Protein AF-A0A4Q3DW63-F1 (afdb_monomer)

Secondary structure (DSSP, 8-state):
--HHHHHTS-HHHHHHH-TTHHHHHHHTT-GGGGSTTGGGS-HHHHHHHTT--HHHHHHHHHHHHTT----------PPP--------------PPPPPPPPPPP-

Sequence (106 aa):
MADTELVDLSVAEIMRRWPATLGVFIDLGMHCVGCPIGVFQTPVEAAAEHHLPLDVLLSELQAAIAGIRVRGARAGSLPRSGTSDAAHGRGASVVPLRPLPPSPRR

Mean predicted aligned error: 13.31 Å

pLDDT: mean 74.21, std 19.58, range [41.28, 94.75]

Solvent-accessible surface area (backbone atoms only — not comparable to full-atom values): 6869 Å² total; per-residue (Å²): 127,66,67,67,62,51,49,76,32,27,46,49,54,47,35,69,79,36,62,63,34,50,55,46,38,57,62,71,66,47,63,37,83,79,35,96,71,48,26,68,40,26,50,57,54,48,18,61,78,67,75,43,62,52,67,58,54,50,53,48,40,50,33,29,73,72,67,68,60,76,88,76,72,79,76,76,76,75,76,75,92,68,83,82,81,86,89,83,90,76,88,80,79,82,75,84,79,75,84,79,78,85,77,84,88,126

Nearest PDB structures (foldseek):
  2k5e-assembly1_A  TM=8.527E-01  e=8.109E-02  Methanocaldococcus jannaschii
  5duk-assembly1_B  TM=4.590E-01  e=3.015E+00  Thermoplasmatales a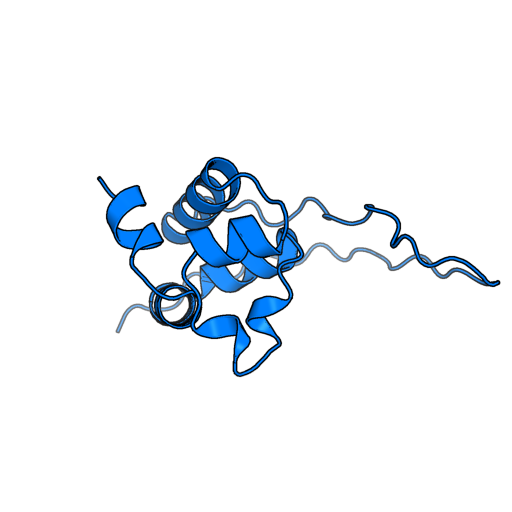rchaeon SCGC AB-539-N05
  2rn7-assembly1_A  TM=3.386E-01  e=3.807E+00  Shigella flexneri

Structure (mmCIF, N/CA/C/O backbone):
data_AF-A0A4Q3DW63-F1
#
_entry.id   AF-A0A4Q3DW63-F1
#
loop_
_atom_site.group_PDB
_atom_site.id
_atom_site.type_symbol
_atom_site.label_atom_id
_atom_site.label_alt_id
_atom_site.label_comp_id
_atom_site.label_asym_id
_atom_site.label_entity_id
_atom_site.label_seq_id
_atom_site.pdbx_PDB_ins_code
_atom_site.Cartn_x
_atom_site.Cartn_y
_atom_site.Cartn_z
_atom_site.occupancy
_atom_site.B_iso_or_equiv
_atom_site.auth_seq_id
_atom_site.auth_comp_id
_atom_site.auth_asym_id
_atom_site.auth_atom_id
_atom_site.pdbx_PDB_model_num
ATOM 1 N N . MET A 1 1 ? -15.736 1.336 -7.412 1.00 50.91 1 MET A N 1
ATOM 2 C CA . MET A 1 1 ? -15.180 2.570 -8.014 1.00 50.91 1 MET A CA 1
ATOM 3 C C . MET A 1 1 ? -14.034 3.179 -7.192 1.00 50.91 1 MET A C 1
ATOM 5 O O . MET A 1 1 ? -13.542 4.215 -7.599 1.00 50.91 1 MET A O 1
ATOM 9 N N . ALA A 1 2 ? -13.576 2.567 -6.086 1.00 61.28 2 ALA A N 1
ATOM 10 C CA . ALA A 1 2 ? -12.397 3.044 -5.344 1.00 61.28 2 ALA A CA 1
ATOM 11 C C . ALA A 1 2 ? -11.081 2.402 -5.839 1.00 61.28 2 ALA A C 1
ATOM 13 O O . ALA A 1 2 ? -10.028 3.023 -5.759 1.00 61.28 2 ALA A O 1
ATOM 14 N N . ASP A 1 3 ? -11.138 1.187 -6.400 1.00 67.50 3 ASP A N 1
ATOM 15 C CA . ASP A 1 3 ? -9.977 0.492 -6.979 1.00 67.50 3 ASP A CA 1
ATOM 16 C C . ASP A 1 3 ? -9.314 1.265 -8.116 1.00 67.50 3 ASP A C 1
ATOM 18 O O . ASP A 1 3 ? -8.092 1.360 -8.158 1.00 67.50 3 ASP A O 1
ATOM 22 N N . THR A 1 4 ? -10.118 1.858 -9.003 1.00 77.44 4 THR A N 1
ATOM 23 C CA . THR A 1 4 ? -9.620 2.638 -10.143 1.00 77.44 4 THR A CA 1
ATOM 24 C C . THR A 1 4 ? -8.815 3.854 -9.685 1.00 77.44 4 THR A C 1
ATOM 26 O O . THR A 1 4 ? -7.774 4.143 -10.253 1.00 77.44 4 THR A O 1
ATOM 29 N N . GLU A 1 5 ? -9.227 4.524 -8.605 1.00 86.06 5 GLU A N 1
ATOM 30 C CA . GLU A 1 5 ? -8.451 5.657 -8.093 1.00 86.06 5 GLU A CA 1
ATOM 31 C C . GLU A 1 5 ? -7.127 5.226 -7.463 1.00 86.06 5 GLU A C 1
ATOM 33 O O . GLU A 1 5 ? -6.163 5.974 -7.526 1.00 86.06 5 GLU A O 1
ATOM 38 N N . LEU A 1 6 ? -7.042 4.038 -6.859 1.00 90.56 6 LEU A N 1
ATOM 39 C CA . LEU A 1 6 ? -5.785 3.573 -6.270 1.00 90.56 6 LEU A CA 1
ATOM 40 C C . LEU A 1 6 ? -4.761 3.183 -7.337 1.00 90.56 6 LEU A C 1
ATOM 42 O O . LEU A 1 6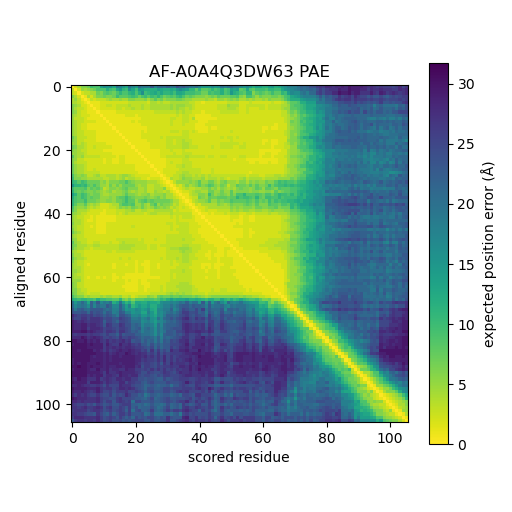 ? -3.587 3.494 -7.166 1.00 90.56 6 LEU A O 1
ATOM 46 N N . VAL A 1 7 ? -5.184 2.532 -8.425 1.00 92.88 7 VAL A N 1
ATOM 47 C CA . VAL A 1 7 ? -4.258 2.076 -9.480 1.00 92.88 7 VAL A CA 1
ATOM 48 C C . VAL A 1 7 ? -3.585 3.219 -10.240 1.00 92.88 7 VAL A C 1
ATOM 50 O O . VAL A 1 7 ? -2.481 3.023 -10.737 1.00 92.88 7 VAL A O 1
ATOM 53 N N . ASP A 1 8 ? -4.204 4.401 -10.277 1.00 92.44 8 ASP A N 1
ATOM 54 C CA . ASP A 1 8 ? -3.674 5.582 -10.973 1.00 92.44 8 ASP A CA 1
ATOM 55 C C . ASP A 1 8 ? -2.730 6.430 -10.097 1.00 92.44 8 ASP A C 1
ATOM 57 O O . ASP A 1 8 ? -2.022 7.311 -10.592 1.00 92.44 8 ASP A O 1
ATOM 61 N N . LEU A 1 9 ? -2.711 6.200 -8.779 1.00 94.25 9 LEU A N 1
ATOM 62 C CA . LEU A 1 9 ? -1.845 6.928 -7.851 1.00 94.25 9 LEU A CA 1
ATOM 63 C C . LEU A 1 9 ? -0.486 6.243 -7.728 1.00 94.25 9 LEU A C 1
ATOM 65 O O . LEU A 1 9 ? -0.381 5.022 -7.768 1.00 94.25 9 LEU A O 1
ATOM 69 N N . SER A 1 10 ? 0.567 7.023 -7.483 1.00 94.62 10 SER A N 1
ATOM 70 C CA . SER A 1 10 ? 1.851 6.440 -7.096 1.00 94.62 10 SER A CA 1
ATOM 71 C C . SER A 1 10 ? 1.792 5.870 -5.680 1.00 94.62 10 SER A C 1
ATOM 73 O O . SER A 1 10 ? 1.065 6.369 -4.815 1.00 94.62 10 SER A O 1
ATOM 75 N N . VAL A 1 11 ? 2.628 4.871 -5.403 1.00 93.00 11 VAL A N 1
ATOM 76 C CA . VAL A 1 11 ? 2.824 4.305 -4.062 1.00 93.00 11 VAL A CA 1
ATOM 77 C C . VAL A 1 11 ? 3.151 5.414 -3.051 1.00 93.00 11 VAL A C 1
ATOM 79 O O . VAL A 1 11 ? 2.586 5.443 -1.957 1.00 93.00 11 VAL A O 1
ATOM 82 N N . ALA A 1 12 ? 3.977 6.395 -3.429 1.00 92.62 12 ALA A N 1
ATOM 83 C CA . ALA A 1 12 ? 4.265 7.579 -2.620 1.00 92.62 12 ALA A CA 1
ATOM 84 C C . ALA A 1 12 ? 3.009 8.400 -2.291 1.00 92.62 12 ALA A C 1
ATOM 86 O O . ALA A 1 12 ? 2.844 8.860 -1.161 1.00 92.62 12 ALA A O 1
ATOM 87 N N . GLU A 1 13 ? 2.130 8.630 -3.266 1.00 94.56 13 GLU A N 1
ATOM 88 C CA . GLU A 1 13 ? 0.898 9.395 -3.064 1.00 94.56 13 GLU A CA 1
ATOM 89 C C . GLU A 1 13 ? -0.097 8.640 -2.179 1.00 94.56 13 GLU A C 1
ATOM 91 O O . GLU A 1 13 ? -0.667 9.228 -1.259 1.00 94.56 13 GLU A O 1
ATOM 96 N N . ILE A 1 14 ? -0.231 7.329 -2.378 1.00 93.69 14 ILE A N 1
ATOM 97 C CA . ILE A 1 14 ? -1.073 6.462 -1.550 1.00 93.69 14 ILE A CA 1
ATOM 98 C C . ILE A 1 14 ? -0.595 6.482 -0.095 1.00 93.69 14 ILE A C 1
ATOM 100 O O . ILE A 1 14 ? -1.394 6.723 0.808 1.00 93.69 14 ILE A O 1
ATOM 104 N N . MET A 1 15 ? 0.708 6.316 0.152 1.00 91.88 15 MET A N 1
ATOM 105 C CA . MET A 1 15 ? 1.266 6.360 1.509 1.00 91.88 15 MET A CA 1
ATOM 106 C C . MET A 1 15 ? 1.143 7.742 2.161 1.00 91.88 15 MET A C 1
ATOM 108 O O . MET A 1 15 ? 0.934 7.827 3.370 1.00 91.88 15 MET A O 1
ATOM 112 N N . ARG A 1 16 ? 1.246 8.830 1.384 1.00 92.19 16 ARG A N 1
ATOM 113 C CA . ARG A 1 16 ? 1.043 10.194 1.899 1.00 92.19 16 ARG A CA 1
ATOM 114 C C . ARG A 1 16 ? -0.408 10.450 2.295 1.00 92.19 16 ARG A C 1
ATOM 116 O O . ARG A 1 16 ? -0.645 11.029 3.352 1.00 92.19 16 ARG A O 1
ATOM 123 N N . ARG A 1 17 ? -1.370 10.021 1.470 1.00 93.75 17 ARG A N 1
ATOM 124 C CA . ARG A 1 17 ? -2.810 10.172 1.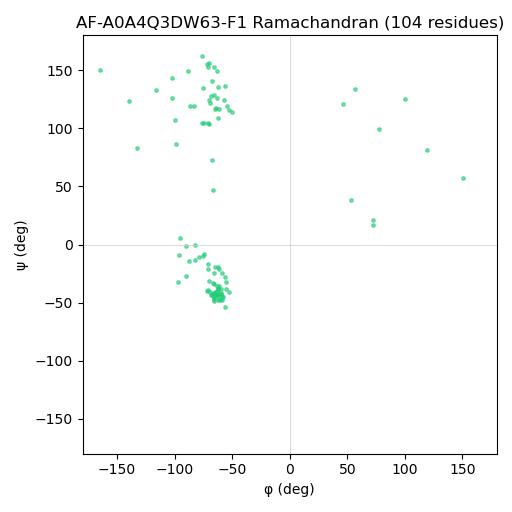746 1.00 93.75 17 ARG A CA 1
ATOM 125 C C . ARG A 1 17 ? -3.280 9.249 2.866 1.00 93.75 17 ARG A C 1
ATOM 127 O O . ARG A 1 17 ? -4.072 9.661 3.712 1.00 93.75 17 ARG A O 1
ATOM 134 N N . TRP A 1 18 ? -2.768 8.021 2.896 1.00 93.88 18 TRP A N 1
ATOM 135 C CA . TRP A 1 18 ? -3.153 6.987 3.851 1.00 93.88 18 TRP A CA 1
ATOM 136 C C . TRP A 1 18 ? -1.918 6.307 4.457 1.00 93.88 18 TRP A C 1
ATOM 138 O O . TRP A 1 18 ? -1.555 5.207 4.042 1.00 93.88 18 TRP A O 1
ATOM 148 N N . PRO A 1 19 ? -1.294 6.886 5.499 1.00 91.56 19 PRO A N 1
ATOM 149 C CA . PRO A 1 19 ? -0.075 6.337 6.107 1.00 91.56 1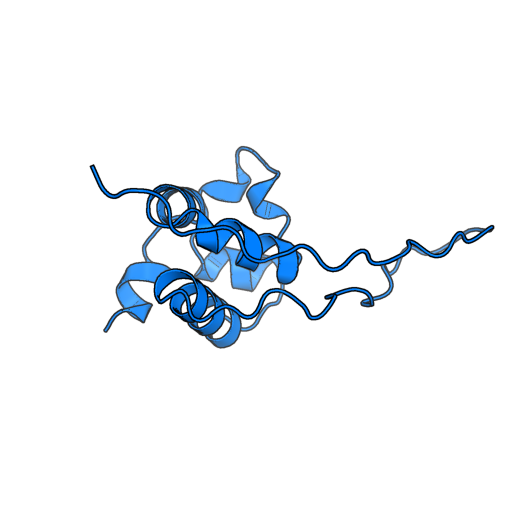9 PRO A CA 1
ATOM 150 C C . PRO A 1 19 ? -0.211 4.906 6.649 1.00 91.56 19 PRO A C 1
ATOM 152 O O . PRO A 1 19 ? 0.771 4.170 6.718 1.00 91.56 19 PRO A O 1
ATOM 155 N N . ALA A 1 20 ? -1.431 4.473 6.989 1.00 88.94 20 ALA A N 1
ATOM 156 C CA . ALA A 1 20 ? -1.715 3.093 7.393 1.00 88.94 20 ALA A CA 1
ATOM 157 C C . ALA A 1 20 ? -1.401 2.062 6.290 1.00 88.94 20 ALA A C 1
ATOM 159 O O . ALA A 1 20 ? -1.179 0.888 6.591 1.00 88.94 20 ALA A O 1
ATOM 160 N N .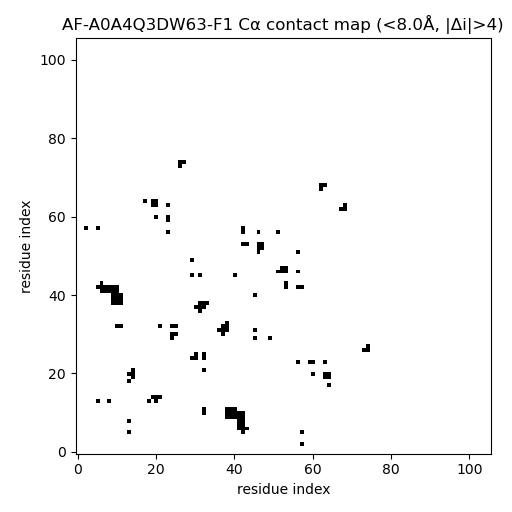 THR A 1 21 ? -1.342 2.495 5.025 1.00 92.12 21 THR A N 1
ATOM 161 C CA . THR A 1 21 ? -1.012 1.632 3.887 1.00 92.12 21 THR A CA 1
ATOM 162 C C . THR A 1 21 ? 0.456 1.210 3.856 1.00 92.12 21 THR A C 1
ATOM 164 O O . THR A 1 21 ? 0.762 0.163 3.301 1.00 92.12 21 THR A O 1
ATOM 167 N N . LEU A 1 22 ? 1.362 1.930 4.530 1.00 91.00 22 LEU A N 1
ATOM 168 C CA . LEU A 1 22 ? 2.771 1.530 4.636 1.00 91.00 22 LEU A CA 1
ATOM 169 C C . LEU A 1 22 ? 2.922 0.106 5.198 1.00 91.00 22 LEU A C 1
ATOM 171 O O . LEU A 1 22 ? 3.742 -0.670 4.716 1.00 91.00 22 LEU A O 1
ATOM 175 N N . GLY A 1 23 ? 2.084 -0.260 6.175 1.00 89.12 23 GLY A N 1
ATOM 176 C CA . GLY A 1 23 ? 2.059 -1.617 6.721 1.00 89.12 23 GLY A CA 1
ATOM 177 C C . GLY A 1 23 ? 1.689 -2.671 5.674 1.00 89.12 23 GLY A C 1
ATOM 178 O O . GLY A 1 23 ? 2.282 -3.736 5.678 1.00 89.12 23 GLY A O 1
ATOM 179 N N . VAL A 1 24 ? 0.792 -2.349 4.726 1.00 91.19 24 VAL A N 1
ATOM 180 C CA . VAL A 1 24 ? 0.431 -3.231 3.595 1.00 91.19 24 VAL A CA 1
ATOM 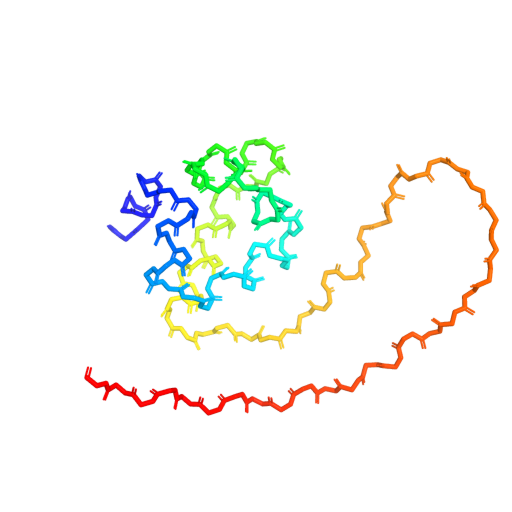181 C C . VAL A 1 24 ? 1.676 -3.618 2.809 1.00 91.19 24 VAL A C 1
ATOM 183 O O . VAL A 1 24 ? 1.936 -4.795 2.600 1.00 91.19 24 VAL A O 1
ATOM 186 N N . PHE A 1 25 ? 2.437 -2.610 2.381 1.00 90.69 25 PHE A N 1
ATOM 187 C CA . PHE A 1 25 ? 3.592 -2.798 1.518 1.00 90.69 25 PHE A CA 1
ATOM 188 C C . PHE A 1 25 ? 4.681 -3.599 2.234 1.00 90.69 25 PHE A C 1
ATOM 190 O O . PHE A 1 25 ? 5.260 -4.508 1.649 1.00 90.69 25 PHE A O 1
ATOM 197 N N . ILE A 1 26 ? 4.904 -3.323 3.522 1.00 89.00 26 ILE A N 1
ATOM 198 C CA . ILE A 1 26 ? 5.858 -4.074 4.348 1.00 89.00 26 ILE A CA 1
ATOM 199 C C . ILE A 1 26 ? 5.405 -5.528 4.537 1.00 89.00 26 ILE A C 1
ATOM 201 O O . ILE A 1 26 ? 6.210 -6.439 4.353 1.00 89.00 26 ILE A O 1
ATOM 205 N N . ASP A 1 27 ? 4.134 -5.755 4.872 1.00 87.25 27 ASP A N 1
ATOM 206 C CA . ASP A 1 27 ? 3.588 -7.093 5.128 1.00 87.25 27 ASP A CA 1
ATOM 207 C C . ASP A 1 27 ? 3.569 -7.958 3.854 1.00 87.25 27 ASP A C 1
ATOM 209 O O . ASP A 1 27 ? 3.799 -9.164 3.924 1.00 87.25 27 ASP A O 1
ATOM 213 N N . LEU A 1 28 ? 3.366 -7.340 2.685 1.00 88.62 28 LEU A N 1
ATOM 214 C CA . LEU A 1 28 ? 3.448 -7.992 1.374 1.00 88.62 28 LEU A CA 1
ATOM 215 C C . LEU A 1 28 ? 4.889 -8.125 0.842 1.00 88.62 28 LEU A C 1
ATOM 217 O O . LEU A 1 28 ? 5.089 -8.659 -0.245 1.00 88.62 28 LEU A O 1
ATOM 221 N N . GLY A 1 29 ? 5.903 -7.658 1.580 1.00 85.19 29 GLY A N 1
ATOM 222 C CA . GLY A 1 29 ? 7.309 -7.766 1.174 1.00 85.19 29 GLY A CA 1
ATOM 223 C C . GLY A 1 29 ? 7.710 -6.843 0.017 1.00 85.19 29 GLY A C 1
ATOM 224 O O . GLY A 1 29 ? 8.712 -7.087 -0.656 1.00 85.19 29 GLY A O 1
ATOM 225 N N . MET A 1 30 ? 6.949 -5.775 -0.224 1.00 87.12 30 MET A N 1
ATOM 226 C CA . MET A 1 30 ? 7.262 -4.787 -1.249 1.00 87.12 30 MET A CA 1
ATOM 227 C C . MET A 1 30 ? 8.390 -3.865 -0.771 1.00 87.12 30 MET A C 1
ATOM 229 O O . MET A 1 30 ? 8.198 -2.972 0.053 1.00 87.12 30 MET A O 1
ATOM 233 N N . HIS A 1 31 ? 9.595 -4.070 -1.304 1.00 79.69 31 HIS A N 1
ATOM 234 C CA . HIS A 1 31 ? 10.780 -3.269 -0.971 1.00 79.69 31 HIS A CA 1
ATOM 235 C C . HIS A 1 31 ? 10.790 -1.875 -1.617 1.00 79.69 31 HIS A C 1
ATOM 237 O O . HIS A 1 31 ? 11.613 -1.035 -1.245 1.00 79.69 31 HIS A O 1
ATOM 243 N N . CYS A 1 32 ? 9.875 -1.605 -2.552 1.00 78.44 32 CYS A N 1
ATOM 244 C CA . CYS A 1 32 ? 9.763 -0.322 -3.239 1.00 78.44 32 CYS A CA 1
ATOM 245 C C . CYS A 1 32 ? 9.580 0.870 -2.281 1.00 78.44 32 CYS A C 1
ATOM 247 O O . CYS A 1 32 ? 10.077 1.955 -2.572 1.00 78.44 32 CYS A O 1
ATOM 249 N N . VAL A 1 33 ? 8.990 0.662 -1.095 1.00 80.69 33 VAL A N 1
ATOM 250 C CA . VAL A 1 33 ? 8.829 1.698 -0.052 1.00 80.69 33 VAL A CA 1
ATOM 251 C C . VAL A 1 33 ? 10.130 2.097 0.653 1.00 80.69 33 VAL A C 1
ATOM 253 O O . VAL A 1 33 ? 10.179 3.136 1.306 1.00 80.69 33 VAL A O 1
ATOM 256 N N . GLY A 1 34 ? 11.186 1.287 0.529 1.00 78.50 34 GLY A N 1
ATOM 257 C CA . GLY A 1 34 ? 12.517 1.566 1.077 1.00 78.50 34 GLY A CA 1
ATOM 258 C C . GLY A 1 34 ? 13.489 2.190 0.072 1.00 78.50 34 GLY A C 1
ATOM 259 O O . GLY A 1 34 ? 14.574 2.618 0.462 1.00 78.50 34 GLY A O 1
ATOM 260 N N . CYS A 1 35 ? 13.123 2.252 -1.211 1.00 79.44 35 CYS A N 1
ATOM 261 C CA . CYS A 1 35 ? 13.940 2.840 -2.268 1.00 79.44 35 CYS A CA 1
ATOM 262 C C . CYS A 1 35 ? 13.406 4.239 -2.622 1.00 79.44 35 CYS A C 1
ATOM 264 O O . CYS A 1 35 ? 12.237 4.355 -2.989 1.00 79.44 35 CYS A O 1
ATOM 266 N N . PRO A 1 36 ? 14.230 5.307 -2.598 1.00 74.38 36 PRO A N 1
ATOM 267 C CA . PRO A 1 36 ? 13.766 6.669 -2.883 1.00 74.38 36 PRO A CA 1
ATOM 268 C C . PRO A 1 36 ? 13.217 6.853 -4.307 1.00 74.38 36 PRO A C 1
ATOM 270 O O . PRO A 1 36 ? 12.481 7.802 -4.551 1.00 74.38 36 PRO A O 1
ATOM 273 N N . ILE A 1 37 ? 13.554 5.952 -5.236 1.00 78.44 37 ILE A N 1
ATOM 274 C CA . ILE A 1 37 ? 13.037 5.943 -6.614 1.00 78.44 37 ILE A CA 1
ATOM 275 C C . ILE A 1 37 ? 11.853 4.972 -6.750 1.00 78.44 37 ILE A C 1
ATOM 277 O O . ILE A 1 37 ? 10.918 5.229 -7.503 1.00 78.44 37 ILE A O 1
ATOM 281 N N . GLY A 1 38 ? 11.854 3.878 -5.982 1.00 75.31 38 GLY A N 1
ATOM 282 C CA . GLY A 1 38 ? 10.845 2.822 -6.066 1.00 75.31 38 GLY A CA 1
ATOM 283 C C . GLY A 1 38 ? 9.435 3.271 -5.683 1.00 75.31 38 GLY A C 1
ATOM 284 O O . GLY A 1 38 ? 8.477 2.627 -6.081 1.00 75.31 38 GLY A O 1
ATOM 285 N N . VAL A 1 39 ? 9.275 4.383 -4.964 1.00 83.00 39 VAL A N 1
ATOM 286 C CA . VAL A 1 39 ? 7.964 4.881 -4.513 1.00 83.00 39 VAL A CA 1
ATOM 287 C C . VAL A 1 39 ? 7.154 5.611 -5.590 1.00 83.00 39 VAL A C 1
ATOM 289 O O . VAL A 1 39 ? 5.981 5.909 -5.367 1.00 83.00 39 VAL A O 1
ATOM 292 N N . PHE A 1 40 ? 7.751 5.931 -6.741 1.00 90.19 40 PHE A N 1
ATOM 293 C CA . PHE A 1 40 ? 7.056 6.665 -7.808 1.00 90.19 40 PHE A CA 1
ATOM 294 C C . PHE A 1 40 ? 6.185 5.783 -8.701 1.00 90.19 40 PHE A C 1
ATOM 296 O O . PHE A 1 40 ? 5.354 6.316 -9.431 1.00 90.19 40 PHE A O 1
ATOM 303 N N . GLN A 1 41 ? 6.340 4.466 -8.609 1.00 91.19 41 GLN A N 1
ATOM 304 C CA . GLN A 1 41 ? 5.534 3.515 -9.361 1.00 91.19 41 GLN A CA 1
ATOM 305 C C . GLN A 1 41 ? 4.085 3.459 -8.862 1.00 91.19 41 GLN A C 1
ATOM 307 O O . GLN A 1 41 ? 3.796 3.783 -7.707 1.00 91.19 41 GLN A O 1
ATOM 312 N N . THR A 1 42 ? 3.181 3.026 -9.727 1.00 94.75 42 THR A N 1
ATOM 313 C CA . THR A 1 42 ? 1.782 2.707 -9.416 1.00 94.75 42 THR A CA 1
ATOM 314 C C . THR A 1 42 ? 1.658 1.354 -8.701 1.00 94.75 42 THR A C 1
ATOM 316 O O . THR A 1 42 ? 2.568 0.524 -8.778 1.00 94.75 42 THR A O 1
ATOM 319 N N . PRO A 1 43 ? 0.528 1.056 -8.032 1.00 93.56 43 PRO A N 1
ATOM 320 C CA . PRO A 1 43 ? 0.248 -0.281 -7.511 1.00 93.56 43 PRO A CA 1
ATOM 321 C C . PRO A 1 43 ? 0.303 -1.377 -8.573 1.00 93.56 43 PRO A C 1
ATOM 323 O O . PRO A 1 43 ? 0.681 -2.499 -8.260 1.00 93.56 43 PRO A O 1
ATOM 326 N N . VAL A 1 44 ? -0.062 -1.059 -9.818 1.00 93.94 44 VAL A N 1
ATOM 327 C CA . VAL A 1 44 ? -0.019 -2.003 -10.942 1.00 93.94 44 VAL A CA 1
ATOM 328 C C . VAL A 1 44 ? 1.421 -2.392 -11.256 1.00 93.94 44 VAL A C 1
ATOM 330 O O . VAL A 1 44 ? 1.737 -3.577 -11.337 1.00 93.94 44 VAL A O 1
ATOM 333 N N . GLU A 1 45 ? 2.298 -1.398 -11.377 1.00 92.25 45 GLU A N 1
ATOM 334 C CA . GLU A 1 45 ? 3.729 -1.604 -11.608 1.00 92.25 45 GLU A CA 1
ATOM 335 C C . GLU A 1 45 ? 4.381 -2.329 -10.423 1.00 92.25 45 GLU A C 1
ATOM 337 O O . GLU A 1 45 ? 5.083 -3.315 -10.635 1.00 92.25 45 GLU A O 1
ATOM 342 N N . ALA A 1 46 ? 4.048 -1.942 -9.186 1.00 90.81 46 ALA A N 1
ATOM 343 C CA . ALA A 1 46 ? 4.566 -2.590 -7.979 1.00 90.81 46 ALA A CA 1
ATOM 344 C C . ALA A 1 46 ? 4.133 -4.050 -7.875 1.00 90.81 46 ALA A C 1
ATOM 346 O O . ALA A 1 46 ? 4.938 -4.920 -7.548 1.00 90.81 46 ALA A O 1
ATOM 347 N N . ALA A 1 47 ? 2.867 -4.343 -8.166 1.00 91.94 47 ALA A N 1
ATOM 348 C CA . ALA A 1 47 ? 2.366 -5.709 -8.186 1.00 91.94 47 ALA A CA 1
ATOM 349 C C . ALA A 1 47 ? 3.103 -6.550 -9.240 1.00 91.94 47 ALA A C 1
ATOM 351 O O . ALA A 1 47 ? 3.518 -7.672 -8.947 1.00 91.94 47 ALA A O 1
ATOM 352 N N . ALA A 1 48 ? 3.334 -5.994 -10.433 1.00 91.69 48 ALA A N 1
ATOM 353 C CA . ALA A 1 48 ? 4.061 -6.673 -11.499 1.00 91.69 48 ALA A CA 1
ATOM 354 C C . ALA A 1 48 ? 5.541 -6.924 -11.146 1.00 91.69 48 ALA A C 1
ATOM 356 O O . ALA A 1 48 ? 6.014 -8.048 -11.314 1.00 91.69 48 ALA A O 1
ATOM 357 N N . GLU A 1 49 ? 6.252 -5.920 -10.617 1.00 90.12 49 GLU A N 1
ATOM 358 C CA . GLU A 1 49 ? 7.668 -6.018 -10.219 1.00 90.12 49 GLU A CA 1
ATOM 359 C C . GLU A 1 49 ? 7.875 -7.031 -9.082 1.00 90.12 49 GLU A C 1
ATOM 361 O O . GLU A 1 49 ? 8.865 -7.762 -9.055 1.00 90.12 49 GLU A O 1
ATOM 366 N N . HIS A 1 50 ? 6.915 -7.116 -8.160 1.00 88.31 50 HIS A N 1
ATOM 367 C CA . HIS A 1 50 ? 6.973 -8.010 -7.005 1.00 88.31 50 HIS A CA 1
ATOM 368 C C . HIS A 1 50 ? 6.263 -9.359 -7.215 1.00 88.31 50 HIS A C 1
ATOM 370 O O . HIS A 1 50 ? 6.189 -10.149 -6.276 1.00 88.31 50 HIS A O 1
ATOM 376 N N . HIS A 1 51 ? 5.765 -9.646 -8.424 1.00 90.25 51 HIS A N 1
ATOM 377 C CA . HIS A 1 51 ? 5.011 -10.866 -8.749 1.00 90.25 51 HIS A CA 1
ATOM 378 C C . HIS A 1 51 ? 3.815 -11.123 -7.811 1.00 90.25 51 HIS A C 1
ATOM 380 O O . HIS A 1 51 ? 3.523 -12.264 -7.443 1.00 90.25 51 HIS A O 1
ATOM 386 N N . LEU A 1 52 ? 3.124 -10.054 -7.416 1.00 88.94 52 LEU A N 1
ATOM 387 C CA . LEU A 1 52 ? 1.963 -10.102 -6.535 1.00 88.94 52 LEU A CA 1
ATOM 388 C C . LEU A 1 52 ? 0.662 -9.949 -7.337 1.00 88.94 52 LEU A C 1
ATOM 390 O O . LEU A 1 52 ? 0.614 -9.165 -8.287 1.00 88.94 52 LEU A O 1
ATOM 394 N N . PRO A 1 53 ? -0.419 -10.651 -6.956 1.00 92.81 53 PRO A N 1
ATOM 395 C CA . PRO A 1 53 ? -1.734 -10.406 -7.534 1.00 92.81 53 PRO A CA 1
ATOM 396 C C . PRO A 1 53 ? -2.213 -8.984 -7.200 1.00 92.81 53 PRO A C 1
ATOM 398 O O . PRO A 1 53 ? -2.235 -8.577 -6.034 1.00 92.81 53 PRO A O 1
ATOM 401 N N . LEU A 1 54 ? -2.582 -8.212 -8.227 1.00 92.00 54 LEU A N 1
ATOM 402 C CA . LEU A 1 54 ? -3.015 -6.818 -8.068 1.00 92.00 54 LEU A CA 1
ATOM 403 C C . LEU A 1 54 ? -4.284 -6.704 -7.209 1.00 92.00 54 LEU A C 1
ATOM 405 O O . LEU A 1 54 ? -4.404 -5.793 -6.397 1.00 92.00 54 LEU A O 1
ATOM 409 N N . ASP A 1 55 ? -5.212 -7.640 -7.362 1.00 92.19 55 ASP A N 1
ATOM 410 C CA . ASP A 1 55 ? -6.444 -7.742 -6.580 1.00 92.19 55 ASP A CA 1
ATOM 411 C C . ASP A 1 55 ? -6.166 -7.909 -5.080 1.00 92.19 55 ASP A C 1
ATOM 413 O O . ASP A 1 55 ? -6.791 -7.236 -4.258 1.00 92.19 55 ASP A O 1
ATOM 417 N N . VAL A 1 56 ? -5.176 -8.733 -4.722 1.00 90.56 56 VAL A N 1
ATOM 418 C CA . VAL A 1 56 ? -4.736 -8.901 -3.331 1.00 90.56 56 VAL A CA 1
ATOM 419 C C . VAL A 1 56 ? -4.192 -7.583 -2.791 1.00 90.56 56 VAL A C 1
ATOM 421 O O . VAL A 1 56 ? -4.612 -7.147 -1.722 1.00 90.56 56 VAL A O 1
ATOM 424 N N . LEU A 1 57 ? -3.312 -6.910 -3.540 1.00 92.31 57 LEU A N 1
ATOM 425 C CA . LEU A 1 57 ? -2.754 -5.619 -3.135 1.00 92.31 57 LEU A CA 1
ATOM 426 C C . LEU A 1 57 ? -3.848 -4.562 -2.923 1.00 92.31 57 LEU A C 1
ATOM 428 O O . LEU A 1 57 ? -3.848 -3.879 -1.899 1.00 92.31 57 LEU A O 1
ATOM 432 N N . LEU A 1 58 ? -4.786 -4.428 -3.861 1.00 93.56 58 LEU A N 1
ATOM 433 C CA . LEU A 1 58 ? -5.857 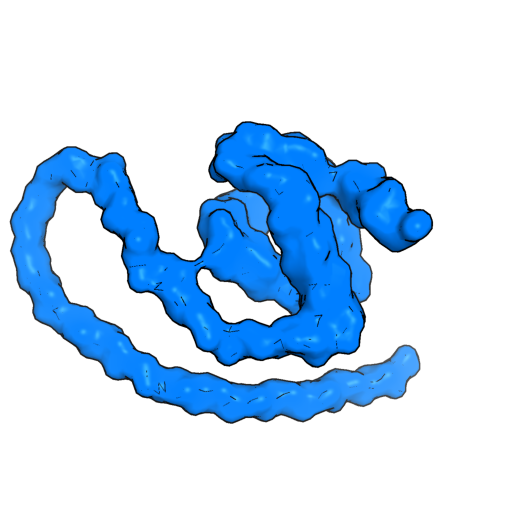-3.433 -3.785 1.00 93.56 58 LEU A CA 1
ATOM 434 C C . LEU A 1 58 ? -6.823 -3.710 -2.629 1.00 93.56 58 LEU A C 1
ATOM 436 O O . LEU A 1 58 ? -7.130 -2.792 -1.869 1.00 93.56 58 LEU A O 1
ATOM 440 N N . SER A 1 59 ? -7.230 -4.966 -2.434 1.00 92.50 59 SER A N 1
ATOM 441 C CA . SER A 1 59 ? -8.075 -5.376 -1.304 1.00 92.50 59 SER A CA 1
ATOM 442 C C . SER A 1 59 ? -7.418 -5.031 0.036 1.00 92.50 59 SER A C 1
ATOM 444 O O . SER A 1 59 ? -8.032 -4.458 0.939 1.00 92.50 59 SER A O 1
ATOM 446 N N . GLU A 1 60 ? -6.128 -5.322 0.151 1.00 92.19 60 GLU A N 1
ATOM 447 C CA . GLU A 1 60 ? -5.324 -5.049 1.332 1.00 92.19 60 GLU A CA 1
ATOM 448 C C . GLU A 1 60 ? -5.153 -3.538 1.593 1.00 92.19 60 GLU A C 1
ATOM 450 O O . GLU A 1 60 ? -5.296 -3.073 2.731 1.00 92.19 60 GLU A O 1
ATOM 455 N N . LEU A 1 61 ? -4.925 -2.741 0.543 1.00 92.44 61 LEU A N 1
ATOM 456 C CA . LEU A 1 61 ? -4.897 -1.278 0.626 1.00 92.44 61 LEU A CA 1
ATOM 457 C C . LEU A 1 61 ? -6.245 -0.718 1.089 1.00 92.44 61 LEU A C 1
ATOM 459 O O . LEU A 1 61 ? -6.287 0.108 2.001 1.00 92.44 61 LEU A O 1
ATOM 463 N N . GLN A 1 62 ? -7.352 -1.195 0.525 1.00 92.94 62 GLN A N 1
ATOM 464 C CA . GLN A 1 62 ? -8.695 -0.763 0.906 1.00 92.94 62 GLN A CA 1
ATOM 465 C C . GLN A 1 62 ? -9.023 -1.101 2.359 1.00 92.94 62 GLN A C 1
ATOM 467 O O . GLN A 1 62 ? -9.527 -0.245 3.089 1.00 92.94 62 GLN A O 1
ATOM 472 N N . ALA A 1 63 ? -8.683 -2.308 2.816 1.00 90.56 63 ALA A N 1
ATOM 473 C CA . ALA A 1 63 ? -8.854 -2.700 4.210 1.00 90.56 63 ALA A CA 1
ATOM 474 C C . ALA A 1 63 ? -8.059 -1.787 5.161 1.00 90.56 63 ALA A C 1
ATOM 476 O O . ALA A 1 63 ? -8.547 -1.429 6.238 1.00 90.56 63 ALA A O 1
ATOM 477 N N . ALA A 1 64 ? -6.851 -1.370 4.760 1.00 90.81 64 ALA A N 1
ATOM 478 C CA . ALA A 1 64 ? -6.037 -0.424 5.520 1.00 90.81 64 ALA A CA 1
ATOM 479 C C . ALA A 1 64 ? -6.654 0.978 5.563 1.00 90.81 64 ALA A C 1
ATOM 481 O O . ALA A 1 64 ? -6.698 1.591 6.630 1.00 90.81 64 ALA A O 1
ATOM 482 N N . ILE A 1 65 ? -7.176 1.461 4.434 1.00 91.69 65 ILE A N 1
ATOM 483 C CA . ILE A 1 65 ? -7.863 2.756 4.325 1.00 91.69 65 ILE A CA 1
ATOM 484 C C . ILE A 1 65 ? -9.138 2.775 5.177 1.00 91.69 65 ILE A C 1
ATOM 486 O O . ILE A 1 65 ? -9.413 3.764 5.857 1.00 91.69 65 ILE A O 1
ATOM 490 N N . ALA A 1 66 ? -9.886 1.671 5.197 1.00 89.69 66 ALA A N 1
ATOM 491 C CA . ALA A 1 66 ? -11.095 1.511 6.000 1.00 89.69 66 ALA A CA 1
ATOM 492 C C . ALA A 1 66 ? -10.818 1.314 7.505 1.00 89.69 66 ALA A C 1
ATOM 494 O O . ALA A 1 66 ? -11.753 1.313 8.304 1.00 89.69 66 ALA A O 1
ATOM 495 N N . GLY A 1 67 ? -9.555 1.135 7.914 1.00 84.81 67 GLY A N 1
ATOM 496 C CA . GLY A 1 67 ? -9.184 0.872 9.309 1.00 84.81 67 GLY A CA 1
ATOM 497 C C . GLY A 1 67 ? -9.554 -0.533 9.803 1.00 84.81 67 GLY A C 1
ATOM 498 O O . GLY A 1 67 ? -9.571 -0.772 11.006 1.00 84.81 67 GLY A O 1
ATOM 499 N N . ILE A 1 68 ? -9.835 -1.463 8.884 1.00 75.38 68 ILE A N 1
ATOM 500 C CA . ILE A 1 68 ? -10.285 -2.841 9.162 1.00 75.38 68 ILE A CA 1
ATOM 501 C C . ILE A 1 68 ? -9.084 -3.804 9.282 1.00 75.38 68 ILE A C 1
ATOM 503 O O . ILE A 1 68 ? -9.227 -4.986 9.587 1.00 75.38 68 ILE A O 1
ATOM 507 N N . ARG A 1 69 ? -7.859 -3.299 9.103 1.00 65.62 69 ARG A N 1
ATOM 508 C CA . ARG A 1 69 ? -6.629 -4.090 9.195 1.00 65.62 69 ARG A CA 1
ATOM 509 C C . ARG A 1 69 ? -6.412 -4.692 10.581 1.00 65.62 69 ARG A C 1
ATOM 511 O O . ARG A 1 69 ? -5.996 -4.013 11.521 1.00 65.62 69 ARG A O 1
ATOM 518 N N . VAL A 1 70 ? -6.568 -6.010 10.660 1.00 51.38 70 VAL A N 1
ATOM 519 C C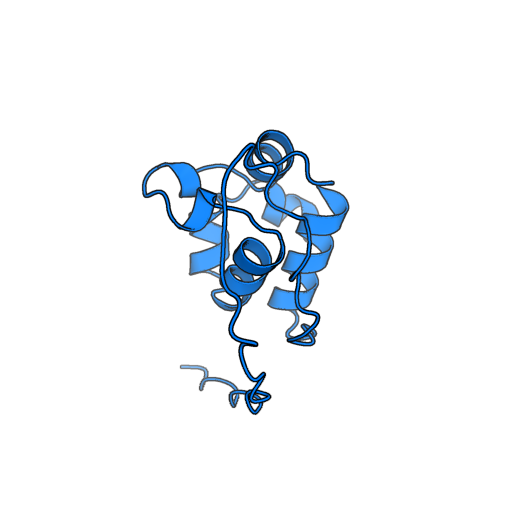A . VAL A 1 70 ? -6.025 -6.823 11.746 1.00 51.38 70 VAL A CA 1
ATOM 520 C C . VAL A 1 70 ? -4.509 -6.870 11.562 1.00 51.38 70 VAL A C 1
ATOM 522 O O . VAL A 1 70 ? -4.000 -7.552 10.677 1.00 51.38 70 VAL A O 1
ATOM 525 N N . ARG A 1 71 ? -3.759 -6.124 12.380 1.00 53.16 71 ARG A N 1
ATOM 526 C CA . ARG A 1 71 ? -2.307 -6.324 12.461 1.00 53.16 71 ARG A CA 1
ATOM 527 C C . ARG A 1 71 ? -2.054 -7.727 13.005 1.00 53.16 71 ARG A C 1
ATOM 529 O O . ARG A 1 71 ? -2.393 -8.001 14.153 1.00 53.16 71 ARG A O 1
ATOM 536 N N . GLY A 1 72 ? -1.407 -8.570 12.207 1.00 48.53 72 GLY A N 1
ATOM 537 C CA . GLY A 1 72 ? -0.811 -9.810 12.690 1.00 48.53 72 GLY A CA 1
ATOM 538 C C . GLY A 1 72 ? -1.372 -11.079 12.065 1.00 48.53 72 GLY A C 1
ATOM 539 O O . GLY A 1 72 ? -2.064 -11.849 12.716 1.00 48.53 72 GLY A O 1
ATOM 540 N N . ALA A 1 73 ? -0.882 -11.402 10.880 1.00 44.62 73 ALA A N 1
ATOM 541 C CA . ALA A 1 73 ? -0.137 -12.641 10.770 1.00 44.62 73 ALA A CA 1
ATOM 542 C C . ALA A 1 73 ? 1.275 -12.220 10.394 1.00 44.62 73 ALA A C 1
ATOM 544 O O . ALA A 1 73 ? 1.467 -11.378 9.523 1.00 44.62 73 ALA A O 1
ATOM 545 N N . ARG A 1 74 ? 2.281 -12.765 11.069 1.00 46.97 74 ARG A N 1
ATOM 546 C CA . ARG A 1 74 ? 3.623 -12.731 10.512 1.00 46.97 74 ARG A CA 1
ATOM 547 C C . ARG A 1 74 ? 3.513 -13.250 9.072 1.00 46.97 74 ARG A C 1
ATOM 549 O O . ARG A 1 74 ? 3.342 -14.453 8.904 1.00 46.97 74 ARG A O 1
ATOM 556 N N . ALA A 1 75 ? 3.764 -12.417 8.064 1.00 45.69 75 ALA A N 1
ATOM 557 C CA . ALA A 1 75 ? 4.414 -12.880 6.837 1.00 45.69 75 ALA A CA 1
ATOM 558 C C . ALA A 1 75 ? 5.868 -13.290 7.170 1.00 45.69 75 ALA A C 1
ATOM 560 O O . ALA A 1 75 ? 6.844 -12.876 6.563 1.00 45.69 75 ALA A O 1
ATOM 561 N N . GLY A 1 76 ? 6.037 -14.061 8.242 1.00 45.84 76 GLY A N 1
ATOM 562 C CA . GLY A 1 76 ? 7.268 -14.697 8.633 1.00 45.84 76 GLY A CA 1
ATOM 563 C C . GLY A 1 76 ? 7.153 -16.118 8.144 1.00 45.84 76 GLY A C 1
ATOM 564 O O . GLY A 1 76 ? 6.665 -16.948 8.903 1.00 45.84 76 GLY A O 1
ATOM 565 N N . SER A 1 77 ? 7.536 -16.337 6.883 1.00 48.31 77 SER A N 1
ATOM 566 C CA . SER A 1 77 ? 8.074 -17.583 6.302 1.00 48.31 77 SER A CA 1
ATOM 567 C C . SER A 1 77 ? 7.750 -17.744 4.807 1.00 48.31 77 SER A C 1
ATOM 569 O O . SER A 1 77 ? 7.244 -18.778 4.393 1.00 48.31 77 SER A O 1
ATOM 571 N N . LEU A 1 78 ? 8.144 -16.796 3.948 1.00 43.38 78 LEU A N 1
ATOM 572 C CA . LEU A 1 78 ? 8.834 -17.290 2.752 1.00 43.38 78 LEU A CA 1
ATOM 573 C C . LEU A 1 78 ? 10.313 -17.408 3.128 1.00 43.38 78 LEU A C 1
ATOM 575 O O . LEU A 1 78 ? 10.904 -16.407 3.550 1.00 43.38 78 LEU A O 1
ATOM 579 N N . PRO A 1 79 ? 10.918 -18.610 3.067 1.00 41.28 79 PRO A N 1
ATOM 580 C CA . PRO A 1 79 ? 12.360 -18.712 3.185 1.00 41.28 79 PRO A CA 1
ATOM 581 C C . PRO A 1 79 ? 12.944 -17.839 2.078 1.00 41.28 79 PRO A C 1
ATOM 583 O O . PRO A 1 79 ? 12.594 -17.993 0.908 1.00 41.28 79 PRO A O 1
ATOM 586 N N . ARG A 1 80 ? 13.807 -16.883 2.445 1.00 44.38 80 ARG A N 1
ATOM 587 C CA . ARG A 1 80 ? 14.639 -16.223 1.442 1.00 44.38 80 ARG A CA 1
ATOM 588 C C . ARG A 1 80 ? 15.357 -17.355 0.712 1.00 44.38 80 ARG A C 1
ATOM 590 O O . ARG A 1 80 ? 16.090 -18.096 1.366 1.00 44.38 80 ARG A O 1
ATOM 597 N N . SER A 1 81 ? 15.157 -17.502 -0.595 1.00 46.22 81 SER A N 1
ATOM 598 C CA . SER A 1 81 ? 16.051 -18.307 -1.432 1.00 46.22 81 SER A CA 1
ATOM 599 C C . SER A 1 81 ? 17.405 -17.598 -1.484 1.00 46.22 81 SER A C 1
ATOM 601 O O . SER A 1 81 ? 17.754 -16.944 -2.457 1.00 46.22 81 SER A O 1
ATOM 603 N N . GLY A 1 82 ? 18.126 -17.652 -0.367 1.00 44.03 82 GLY A N 1
ATOM 604 C CA . GLY A 1 82 ? 19.545 -17.389 -0.261 1.00 44.03 82 GLY A CA 1
ATOM 605 C C . GLY A 1 82 ? 20.218 -18.748 -0.239 1.00 44.03 82 GLY A C 1
ATOM 606 O O . GLY A 1 82 ? 20.100 -19.495 0.729 1.00 44.03 82 GLY A O 1
ATOM 607 N N . THR A 1 83 ? 20.866 -19.105 -1.334 1.00 49.84 83 THR A N 1
ATOM 608 C CA . THR A 1 83 ? 21.746 -20.269 -1.372 1.00 49.84 83 THR A CA 1
ATOM 609 C C . THR A 1 83 ? 22.993 -19.983 -0.524 1.00 49.84 83 THR A C 1
ATOM 611 O O . THR A 1 83 ? 23.696 -19.028 -0.838 1.00 49.84 83 THR A O 1
ATOM 614 N N . SER A 1 84 ? 23.232 -20.840 0.490 1.00 48.41 84 SER A N 1
ATOM 615 C CA . SER A 1 84 ? 24.407 -20.995 1.394 1.00 48.41 84 SER A CA 1
ATOM 616 C C . SER A 1 84 ? 24.844 -19.757 2.204 1.00 48.41 84 SER A C 1
ATOM 618 O O . SER A 1 84 ? 24.986 -18.675 1.661 1.00 48.41 84 SER A O 1
ATOM 620 N N . ASP A 1 85 ? 25.138 -19.797 3.508 1.00 44.59 85 ASP A N 1
ATOM 621 C CA . ASP A 1 85 ? 25.627 -20.886 4.358 1.00 44.59 85 ASP A CA 1
ATOM 622 C C . ASP A 1 85 ? 25.449 -20.534 5.863 1.00 44.59 85 ASP A C 1
ATOM 624 O O . ASP A 1 85 ? 25.490 -19.366 6.239 1.00 44.59 85 ASP A O 1
ATOM 628 N N . ALA A 1 86 ? 25.258 -21.570 6.687 1.00 43.38 86 ALA A N 1
ATOM 629 C CA . ALA A 1 86 ? 25.526 -21.711 8.129 1.00 43.38 86 ALA A CA 1
ATOM 630 C C . ALA A 1 86 ? 25.125 -20.646 9.199 1.00 43.38 86 ALA A C 1
ATOM 632 O O . ALA A 1 86 ? 25.714 -19.583 9.350 1.00 43.38 86 ALA A O 1
ATOM 633 N N . ALA A 1 87 ? 24.301 -21.151 10.135 1.00 48.41 87 ALA A N 1
ATOM 634 C CA . ALA A 1 87 ? 24.495 -21.140 11.599 1.00 48.41 87 ALA A CA 1
ATOM 635 C C . ALA A 1 87 ? 23.791 -20.096 12.507 1.00 48.41 87 ALA A C 1
ATOM 637 O O . ALA A 1 87 ? 24.001 -18.892 12.456 1.00 48.41 87 ALA A O 1
ATOM 638 N N . HIS A 1 88 ? 23.091 -20.689 13.489 1.00 49.56 88 HIS A N 1
ATOM 639 C CA . HIS A 1 88 ? 22.678 -20.206 14.815 1.00 49.56 88 HIS A CA 1
ATOM 640 C C . HIS A 1 88 ? 21.481 -19.251 14.946 1.00 49.56 88 HIS A C 1
ATOM 642 O O . HIS A 1 88 ? 21.570 -18.030 14.858 1.00 49.56 88 HIS A O 1
ATOM 648 N N . GLY A 1 89 ? 20.346 -19.860 15.302 1.00 48.25 89 GLY A N 1
ATOM 649 C CA . GLY A 1 89 ? 19.113 -19.180 15.655 1.00 48.25 89 GLY A CA 1
ATOM 650 C C . GLY A 1 89 ? 19.137 -18.467 17.007 1.00 48.25 89 GLY A C 1
ATOM 651 O O . GLY A 1 89 ? 19.829 -18.855 17.948 1.00 48.25 89 GLY A O 1
ATOM 652 N N . ARG A 1 90 ? 18.265 -17.461 17.108 1.00 54.62 90 ARG A N 1
ATOM 653 C CA . ARG A 1 90 ? 17.600 -17.035 18.344 1.00 54.62 90 ARG A CA 1
ATOM 654 C C . ARG A 1 90 ? 16.156 -16.698 17.987 1.00 54.62 90 ARG A C 1
ATOM 656 O O . ARG A 1 90 ? 15.907 -15.892 17.094 1.00 54.62 90 ARG A O 1
ATOM 663 N N . GLY A 1 91 ? 15.211 -17.357 18.650 1.00 46.59 91 GLY A N 1
ATOM 664 C CA . GLY A 1 91 ? 13.788 -17.086 18.485 1.00 46.59 91 GLY A CA 1
ATOM 665 C C . GLY A 1 91 ? 13.473 -15.648 18.888 1.00 46.59 91 GLY A C 1
ATOM 666 O O . GLY A 1 91 ? 13.657 -15.269 20.043 1.00 46.59 91 GLY A O 1
ATOM 667 N N . ALA A 1 92 ? 13.004 -14.842 17.937 1.00 49.00 92 ALA A N 1
ATOM 668 C CA . ALA A 1 92 ? 12.471 -13.519 18.223 1.00 49.00 92 ALA A CA 1
ATOM 669 C C . ALA A 1 92 ? 11.131 -13.677 18.953 1.00 49.00 92 ALA A C 1
ATOM 671 O O . ALA A 1 92 ? 10.117 -14.025 18.332 1.00 49.00 92 ALA A O 1
ATOM 672 N N . SER A 1 93 ? 11.157 -13.445 20.268 1.00 49.88 93 SER A N 1
ATOM 673 C CA . SER A 1 93 ? 9.972 -13.335 21.116 1.00 49.88 93 SER A CA 1
ATOM 674 C C . SER A 1 93 ? 9.010 -12.311 20.513 1.00 49.88 93 SER A C 1
ATOM 676 O O . SER A 1 93 ? 9.347 -11.135 20.363 1.00 49.88 93 SER A O 1
ATOM 678 N N . VAL A 1 94 ? 7.824 -12.773 20.112 1.00 46.75 94 VAL A N 1
ATOM 679 C CA . VAL A 1 94 ? 6.718 -11.896 19.725 1.00 46.75 94 VAL A CA 1
ATOM 680 C C . VAL A 1 94 ? 6.121 -11.293 20.982 1.00 46.75 94 VAL A C 1
ATOM 682 O O . VAL A 1 94 ? 5.383 -11.952 21.704 1.00 46.75 94 VAL A O 1
ATOM 685 N N . VAL A 1 95 ? 6.403 -10.022 21.239 1.00 48.12 95 VAL A N 1
ATOM 686 C CA . VAL A 1 95 ? 5.549 -9.245 22.137 1.00 48.12 95 VAL A CA 1
ATOM 687 C C . VAL A 1 95 ? 4.373 -8.742 21.294 1.00 48.12 95 VAL A C 1
ATOM 689 O O . VAL A 1 95 ? 4.613 -8.032 20.314 1.00 48.12 95 VAL A O 1
ATOM 692 N N . PRO A 1 96 ? 3.113 -9.103 21.598 1.00 47.81 96 PRO A N 1
ATOM 693 C CA . PRO A 1 96 ? 1.973 -8.555 20.876 1.00 47.81 96 PRO A CA 1
ATOM 694 C C . PRO A 1 96 ? 1.887 -7.049 21.153 1.00 47.81 96 PRO A C 1
ATOM 696 O O . PRO A 1 96 ? 1.717 -6.616 22.294 1.00 47.81 96 PRO A O 1
ATOM 699 N N . LEU A 1 97 ? 2.039 -6.238 20.105 1.00 49.59 97 LEU A N 1
ATOM 700 C CA . LEU A 1 97 ? 1.864 -4.792 20.200 1.00 49.59 97 LEU A CA 1
ATOM 701 C C . LEU A 1 97 ? 0.384 -4.482 20.445 1.00 49.59 97 LEU A C 1
ATOM 703 O O . LEU A 1 97 ? -0.491 -4.941 19.710 1.00 49.59 97 LEU A O 1
ATOM 707 N N . ARG A 1 98 ? 0.108 -3.689 21.485 1.00 48.16 98 ARG A N 1
ATOM 708 C CA . ARG A 1 98 ? -1.238 -3.177 21.769 1.00 48.16 98 ARG A CA 1
ATOM 709 C C . ARG A 1 98 ? -1.717 -2.266 20.622 1.00 48.16 98 ARG A C 1
ATOM 711 O O . ARG A 1 98 ? -0.888 -1.596 20.002 1.00 48.16 98 ARG A O 1
ATOM 718 N N . PRO A 1 99 ? -3.034 -2.200 20.355 1.00 42.78 99 PRO A N 1
ATOM 719 C CA . PRO A 1 99 ? -3.594 -1.305 19.345 1.00 42.78 99 PRO A CA 1
ATOM 720 C C . PRO A 1 99 ? -3.215 0.159 19.612 1.00 42.78 99 PRO A C 1
ATOM 722 O O . PRO A 1 99 ? -3.284 0.622 20.751 1.00 42.78 99 PRO A O 1
ATOM 725 N N . LEU A 1 100 ? -2.824 0.883 18.560 1.00 53.09 100 LEU A N 1
ATOM 726 C CA . LEU A 1 100 ? -2.587 2.328 18.618 1.00 53.09 100 LEU A CA 1
ATOM 727 C C . LEU A 1 100 ? -3.947 3.055 18.652 1.00 53.09 100 LEU A C 1
ATOM 729 O O . LEU A 1 100 ? -4.818 2.697 17.855 1.00 53.09 100 LEU A O 1
ATOM 733 N N . PRO A 1 101 ? -4.153 4.056 19.528 1.00 56.66 101 PRO A N 1
ATOM 734 C CA . PRO A 1 101 ? -5.379 4.847 19.521 1.00 56.66 101 PRO A CA 1
ATOM 735 C C . PRO A 1 101 ? -5.503 5.673 18.226 1.00 56.66 101 PRO A C 1
ATOM 737 O O . PRO A 1 101 ? -4.486 6.026 17.623 1.00 56.66 101 PRO A O 1
ATOM 740 N N . PRO A 1 102 ? -6.734 6.002 17.792 1.00 58.97 102 PRO A N 1
ATOM 741 C CA . PRO A 1 102 ? -6.949 6.829 16.611 1.00 58.97 102 PRO A CA 1
ATOM 742 C C . PRO A 1 102 ? -6.344 8.225 16.811 1.00 58.97 102 PRO A C 1
ATOM 744 O O . PRO A 1 102 ? -6.505 8.848 17.860 1.00 58.97 102 PRO A O 1
ATOM 747 N N . SER A 1 103 ? -5.645 8.722 15.791 1.00 6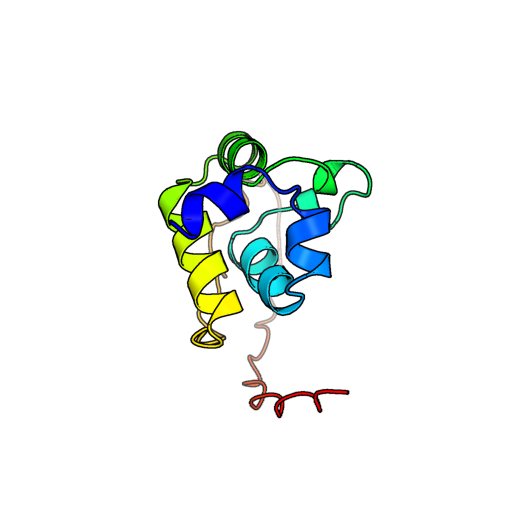0.97 103 SER A N 1
ATOM 748 C CA . SER A 1 103 ? -5.083 10.074 15.766 1.00 60.97 103 SER A CA 1
ATOM 749 C C . SER A 1 103 ? -6.190 11.140 15.711 1.00 60.97 103 SER A C 1
ATOM 751 O O . SER A 1 103 ? -7.178 10.944 14.994 1.00 60.97 103 SER A O 1
ATOM 753 N N . PRO A 1 104 ? -6.048 12.277 16.420 1.00 61.16 104 PRO A N 1
ATOM 754 C CA . PRO A 1 104 ? -7.039 13.346 16.384 1.00 61.16 104 PRO A CA 1
ATOM 755 C C . PRO A 1 104 ? -7.090 13.979 14.988 1.00 61.16 104 PRO A C 1
ATOM 757 O O . PRO A 1 104 ? -6.063 14.363 14.429 1.00 61.16 104 PRO A O 1
ATOM 760 N N . ARG A 1 105 ? -8.299 14.085 14.427 1.00 60.53 105 ARG A N 1
ATOM 761 C CA . ARG A 1 105 ? -8.561 14.867 13.213 1.00 60.53 105 ARG A CA 1
ATOM 762 C C . ARG A 1 105 ? -8.424 16.350 13.576 1.00 60.53 105 ARG A C 1
ATOM 764 O O . ARG A 1 105 ? -9.079 16.790 14.519 1.00 60.53 105 ARG A O 1
ATOM 771 N N . ARG A 1 106 ? -7.567 17.084 12.867 1.00 62.66 106 ARG A N 1
ATOM 772 C CA . ARG A 1 106 ? -7.502 18.550 12.913 1.00 62.66 106 ARG A CA 1
ATOM 773 C C . ARG A 1 106 ? -8.118 19.119 11.646 1.00 62.66 106 ARG A C 1
ATOM 775 O O . ARG A 1 106 ? -7.959 18.458 10.598 1.00 62.66 106 ARG A O 1
#

Foldseek 3Di:
DVLVVQQPAFQLRLCVVQVLLVVLCVQLVQCLVVDPVSRRHGLVVSCVVSVHDSVSSSVSSVCSVVVVDDPDDRPPDPPPPDPDDDDDDDDDDDDPDDDDDDDDDD

Radius of gyration: 15.94 Å; Cα contacts (8 Å, |Δi|>4): 76; chains: 1; bounding box: 41×40×34 Å